Protein AF-A0A9E2Q3I2-F1 (afdb_monomer)

Radius of gyration: 10.75 Å; Cα contacts (8 Å, |Δi|>4): 41; chains: 1; bounding box: 26×21×24 Å

Structure (mmCIF, N/CA/C/O backbone):
data_AF-A0A9E2Q3I2-F1
#
_entry.id   AF-A0A9E2Q3I2-F1
#
loop_
_atom_site.group_PDB
_atom_site.id
_atom_site.type_symbol
_atom_site.label_atom_id
_atom_site.label_alt_id
_atom_site.label_comp_id
_atom_site.label_asym_id
_atom_site.label_entity_id
_atom_site.label_seq_id
_atom_site.pdbx_PDB_ins_code
_atom_site.Cartn_x
_atom_site.Cartn_y
_atom_site.Cartn_z
_atom_site.occupancy
_atom_site.B_iso_or_equiv
_atom_site.auth_seq_id
_atom_site.auth_comp_id
_atom_site.auth_asym_id
_atom_site.auth_atom_id
_atom_site.pdbx_PDB_model_num
ATOM 1 N N . MET A 1 1 ? -9.607 -16.113 3.038 1.00 61.19 1 MET A N 1
ATOM 2 C CA . MET A 1 1 ? -8.824 -14.925 3.425 1.00 61.19 1 MET A CA 1
ATOM 3 C C . MET A 1 1 ? -9.354 -13.829 2.535 1.00 61.19 1 MET A C 1
ATOM 5 O O . MET A 1 1 ? -9.049 -13.860 1.351 1.00 61.19 1 MET A O 1
ATOM 9 N N . ASP A 1 2 ? -10.233 -12.986 3.068 1.00 90.06 2 ASP A N 1
ATOM 10 C CA . ASP A 1 2 ? -10.929 -11.968 2.282 1.00 90.06 2 ASP A CA 1
ATOM 11 C C . ASP A 1 2 ? -10.245 -10.627 2.530 1.00 90.06 2 ASP A C 1
ATOM 13 O O . ASP A 1 2 ? -10.173 -10.169 3.671 1.00 90.06 2 ASP A O 1
ATOM 17 N N . TYR A 1 3 ? -9.699 -10.039 1.467 1.00 96.62 3 TYR A N 1
ATOM 18 C 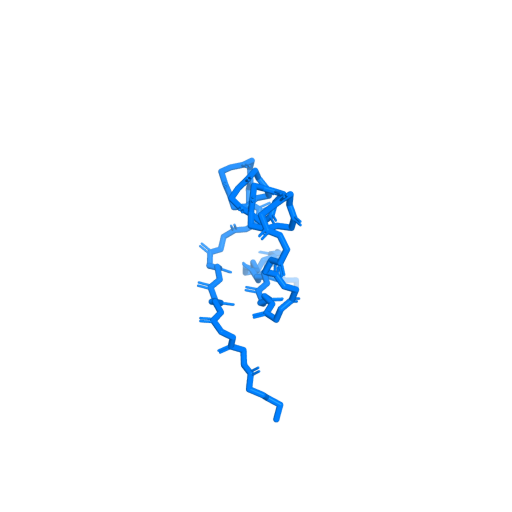CA . TYR A 1 3 ? -9.125 -8.698 1.497 1.00 96.62 3 TYR A CA 1
ATOM 19 C C . TYR A 1 3 ? -10.220 -7.681 1.184 1.00 96.62 3 TYR A C 1
ATOM 21 O O . TYR A 1 3 ? -10.956 -7.852 0.212 1.00 96.62 3 TYR A O 1
ATOM 29 N N . GLU A 1 4 ? -10.317 -6.624 1.987 1.00 96.44 4 GLU A N 1
ATOM 30 C CA . GLU A 1 4 ? -11.226 -5.504 1.719 1.00 96.44 4 GLU A CA 1
ATOM 31 C C . GLU A 1 4 ? -10.665 -4.610 0.606 1.00 96.44 4 GLU A C 1
ATOM 33 O O . GLU A 1 4 ? -11.410 -4.116 -0.240 1.00 96.44 4 GLU A O 1
ATOM 38 N N . VAL A 1 5 ? -9.335 -4.456 0.564 1.00 98.06 5 VAL A N 1
ATOM 39 C CA . VAL A 1 5 ? -8.638 -3.670 -0.458 1.00 98.06 5 VAL A CA 1
ATOM 40 C C . VAL A 1 5 ? -7.455 -4.448 -1.029 1.00 98.06 5 VAL A C 1
ATOM 42 O O . VAL A 1 5 ? -6.667 -5.048 -0.298 1.00 98.06 5 VAL A O 1
ATOM 45 N N . ILE A 1 6 ? -7.300 -4.398 -2.353 1.00 98.19 6 ILE A N 1
ATOM 46 C CA . ILE A 1 6 ? -6.129 -4.922 -3.062 1.00 98.19 6 ILE A CA 1
ATOM 47 C C . ILE A 1 6 ? -5.448 -3.766 -3.795 1.00 98.19 6 ILE A C 1
ATOM 49 O O . ILE A 1 6 ? -6.069 -3.081 -4.608 1.00 98.19 6 ILE A O 1
ATOM 53 N N . ILE A 1 7 ? -4.161 -3.574 -3.519 1.00 98.50 7 ILE A N 1
ATOM 54 C CA . ILE A 1 7 ? -3.300 -2.568 -4.136 1.00 98.50 7 ILE A CA 1
ATOM 55 C C . ILE A 1 7 ? -2.273 -3.290 -5.011 1.00 98.50 7 ILE A C 1
ATOM 57 O O . ILE A 1 7 ? -1.495 -4.115 -4.528 1.00 98.50 7 ILE A O 1
ATOM 61 N N . VAL A 1 8 ? -2.263 -2.954 -6.302 1.00 98.12 8 VAL A N 1
ATOM 62 C CA . VAL A 1 8 ? -1.309 -3.486 -7.283 1.00 98.12 8 VAL A CA 1
ATOM 63 C C . VAL A 1 8 ? -0.279 -2.410 -7.614 1.00 98.12 8 VAL A C 1
ATOM 65 O O . VAL A 1 8 ? -0.624 -1.359 -8.153 1.00 98.12 8 VAL A O 1
ATOM 68 N N . GLY A 1 9 ? 0.979 -2.693 -7.289 1.00 97.94 9 GLY A N 1
ATOM 69 C CA . GLY A 1 9 ? 2.123 -1.796 -7.415 1.00 97.94 9 GLY A CA 1
ATOM 70 C C . GLY A 1 9 ? 2.615 -1.323 -6.046 1.00 97.94 9 GLY A C 1
ATOM 71 O O . GLY A 1 9 ? 1.976 -0.477 -5.423 1.00 97.94 9 GLY A O 1
ATOM 72 N N . ALA A 1 10 ? 3.776 -1.804 -5.594 1.00 97.56 10 ALA A N 1
ATOM 73 C CA . ALA A 1 10 ? 4.382 -1.436 -4.302 1.00 97.56 10 ALA A CA 1
ATOM 74 C C . ALA A 1 10 ? 5.457 -0.344 -4.434 1.00 97.56 10 ALA A C 1
ATOM 76 O O . ALA A 1 10 ? 6.410 -0.279 -3.658 1.00 97.56 10 ALA A O 1
ATOM 77 N N . GLY A 1 11 ? 5.298 0.537 -5.423 1.00 97.38 11 GLY A N 1
ATOM 78 C CA . GLY A 1 11 ? 6.023 1.803 -5.476 1.00 97.38 11 GLY A CA 1
ATOM 79 C C . GLY A 1 11 ? 5.537 2.792 -4.403 1.00 97.38 11 GLY A C 1
ATOM 80 O O . GLY A 1 11 ? 4.645 2.473 -3.613 1.00 97.38 11 GLY A O 1
ATOM 81 N N . PRO A 1 12 ? 6.057 4.034 -4.398 1.00 98.38 12 PRO A N 1
ATOM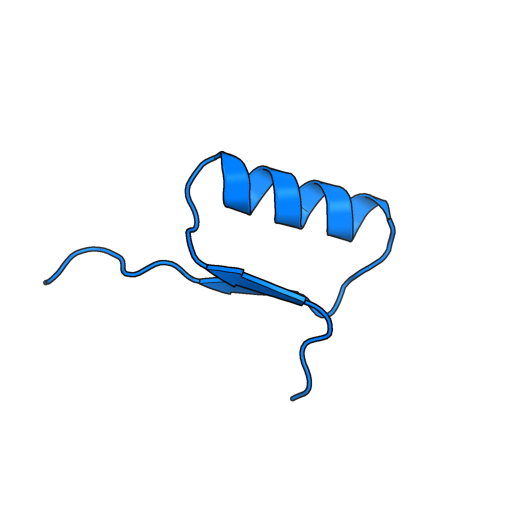 82 C CA . PRO A 1 12 ? 5.682 5.034 -3.400 1.00 98.38 12 PRO A CA 1
ATOM 83 C C . PRO A 1 12 ? 4.166 5.232 -3.294 1.00 98.38 12 PRO A C 1
ATOM 85 O O . PRO A 1 12 ? 3.624 5.213 -2.197 1.00 98.38 12 PRO A O 1
ATOM 88 N N . ALA A 1 13 ? 3.464 5.334 -4.427 1.00 98.25 13 ALA A N 1
ATOM 89 C CA . ALA A 1 13 ? 2.016 5.529 -4.440 1.00 98.25 13 ALA A CA 1
ATOM 90 C C . ALA A 1 13 ? 1.250 4.398 -3.729 1.00 98.25 13 ALA A C 1
ATOM 92 O O . ALA A 1 13 ? 0.370 4.681 -2.922 1.00 98.25 13 ALA A O 1
ATOM 93 N N . GLY A 1 14 ? 1.604 3.132 -3.980 1.00 98.44 14 GLY A N 1
ATOM 94 C CA . GLY A 1 14 ? 0.937 1.992 -3.348 1.00 98.44 14 GLY A CA 1
ATOM 95 C C . GLY A 1 14 ? 1.239 1.876 -1.857 1.00 98.44 14 GLY A C 1
ATOM 96 O O . GLY A 1 14 ? 0.342 1.585 -1.070 1.00 98.44 14 GLY A O 1
ATOM 97 N N . ILE A 1 15 ? 2.475 2.183 -1.453 1.00 98.31 15 ILE A N 1
ATOM 98 C CA . ILE A 1 15 ? 2.867 2.207 -0.037 1.00 98.31 15 ILE A CA 1
ATOM 99 C C . ILE A 1 15 ? 2.115 3.310 0.712 1.00 98.31 15 ILE A C 1
ATOM 101 O O . ILE A 1 15 ? 1.567 3.054 1.780 1.00 98.31 15 ILE A O 1
ATOM 105 N N . PHE A 1 16 ? 2.049 4.523 0.156 1.00 98.44 16 PHE A N 1
ATOM 106 C CA . PHE A 1 16 ? 1.310 5.619 0.786 1.00 98.44 16 PHE A CA 1
ATOM 107 C C . PHE A 1 16 ? -0.197 5.349 0.819 1.00 98.44 16 PHE A C 1
ATOM 109 O O . PHE A 1 16 ? -0.829 5.651 1.825 1.00 98.44 16 PHE A O 1
ATOM 116 N N . ALA A 1 17 ? -0.763 4.716 -0.212 1.00 98.31 17 ALA A N 1
ATOM 117 C CA . ALA A 1 17 ? -2.155 4.277 -0.185 1.00 98.31 17 ALA A CA 1
ATOM 118 C C . ALA A 1 17 ? -2.411 3.259 0.941 1.00 98.31 17 ALA A C 1
ATOM 120 O O . ALA A 1 17 ? -3.360 3.424 1.704 1.00 98.31 17 ALA A O 1
ATOM 121 N N . ALA A 1 18 ? -1.543 2.252 1.094 1.00 98.25 18 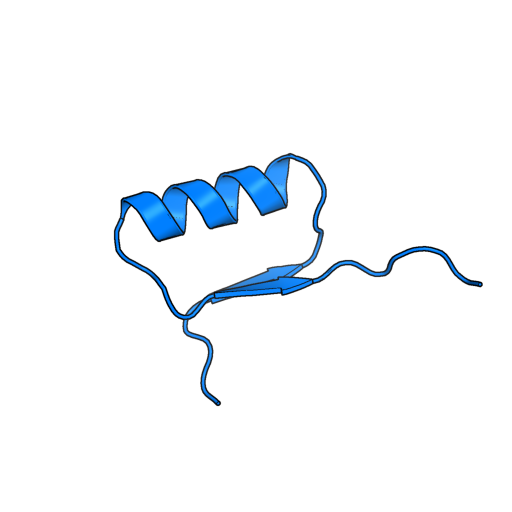ALA A N 1
ATOM 122 C CA . ALA A 1 18 ? -1.635 1.278 2.183 1.00 98.25 18 ALA A CA 1
ATOM 123 C C . ALA A 1 18 ? -1.505 1.940 3.566 1.00 98.25 18 ALA A C 1
ATOM 125 O O . ALA A 1 18 ? -2.270 1.620 4.472 1.00 98.25 18 ALA A O 1
ATOM 126 N N . LEU A 1 19 ? -0.578 2.892 3.718 1.00 97.94 19 LEU A N 1
ATOM 127 C CA . LEU A 1 19 ? -0.399 3.654 4.955 1.00 97.94 19 LEU A CA 1
ATOM 128 C C . LEU A 1 19 ? -1.650 4.469 5.303 1.00 97.94 19 LEU A C 1
ATOM 130 O O . LEU A 1 19 ? -2.126 4.390 6.431 1.00 97.94 19 LEU A O 1
ATOM 134 N N . SER A 1 20 ? -2.219 5.199 4.341 1.00 98.38 20 SER A N 1
ATOM 135 C CA . SER A 1 20 ? -3.445 5.974 4.563 1.00 98.38 20 SER A CA 1
ATOM 136 C C . SER A 1 20 ? -4.637 5.089 4.933 1.00 98.38 20 SER A C 1
ATOM 138 O O . SER A 1 20 ? -5.441 5.473 5.776 1.00 98.38 20 SER A O 1
ATOM 140 N N . LEU A 1 21 ? -4.753 3.893 4.344 1.00 98.31 21 LEU A N 1
ATOM 141 C CA . LEU A 1 21 ? -5.781 2.920 4.732 1.00 98.31 21 LEU A CA 1
ATOM 142 C C . LEU A 1 21 ? -5.575 2.429 6.171 1.00 98.31 21 LEU A C 1
ATOM 144 O O . LEU A 1 21 ? -6.533 2.392 6.943 1.00 98.31 21 LEU A O 1
ATOM 148 N N . ALA A 1 22 ? -4.332 2.136 6.558 1.00 96.81 22 ALA A N 1
ATOM 149 C CA . ALA A 1 22 ? -4.005 1.731 7.922 1.00 96.81 22 ALA A CA 1
ATOM 150 C C . ALA A 1 22 ? -4.314 2.839 8.950 1.00 96.81 22 ALA A C 1
ATOM 152 O O . ALA A 1 22 ? -4.885 2.554 10.000 1.00 96.81 22 ALA A O 1
ATOM 153 N N . GLU A 1 23 ? -4.019 4.107 8.642 1.00 98.25 23 GLU A N 1
ATOM 154 C CA . GLU A 1 23 ? -4.366 5.263 9.493 1.00 98.25 23 GLU A CA 1
ATOM 155 C C . GLU A 1 23 ? -5.883 5.445 9.673 1.00 98.25 23 GLU A C 1
ATOM 157 O O . GLU A 1 23 ? -6.331 5.955 10.701 1.00 98.25 23 GLU A O 1
ATOM 162 N N . LEU A 1 24 ? -6.680 4.999 8.698 1.00 98.06 24 LEU A N 1
ATOM 163 C CA . LEU A 1 24 ? -8.144 4.987 8.753 1.00 98.06 24 LEU A CA 1
ATOM 164 C C . LEU A 1 24 ? -8.722 3.729 9.431 1.00 98.06 24 LEU A C 1
ATOM 166 O O . LEU A 1 24 ? -9.942 3.619 9.554 1.00 98.06 24 LEU A O 1
ATOM 170 N N . GLY A 1 25 ? -7.876 2.797 9.885 1.00 97.81 25 GLY A N 1
ATOM 171 C CA . GLY A 1 25 ? -8.290 1.551 10.540 1.00 97.81 25 GLY A CA 1
ATOM 172 C C . GLY A 1 25 ? -8.684 0.422 9.581 1.00 97.81 25 GLY A C 1
ATOM 173 O O . GLY A 1 25 ? -9.319 -0.544 10.001 1.00 97.81 25 GLY A O 1
ATOM 174 N N . ILE A 1 26 ? -8.328 0.528 8.299 1.00 97.62 26 ILE A N 1
ATOM 175 C CA . ILE A 1 26 ? -8.576 -0.5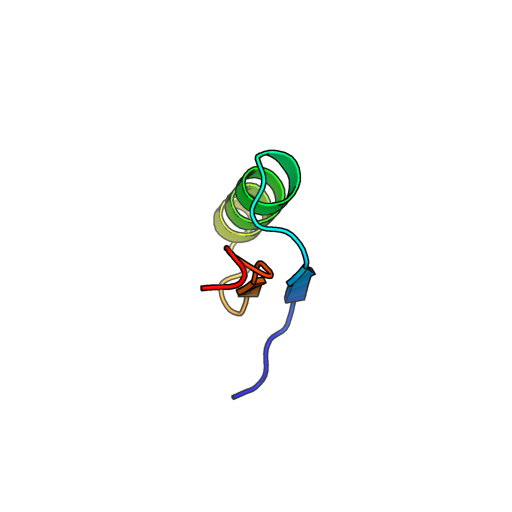13 7.297 1.00 97.62 26 ILE A CA 1
ATOM 176 C C . ILE A 1 26 ? -7.371 -1.458 7.279 1.00 97.62 26 ILE A C 1
ATOM 178 O O . ILE A 1 26 ? -6.329 -1.156 6.698 1.00 97.62 26 ILE A O 1
ATOM 182 N N . GLU A 1 27 ? -7.510 -2.607 7.941 1.00 93.25 27 GLU A N 1
ATOM 183 C CA . GLU A 1 27 ? -6.403 -3.550 8.161 1.00 93.25 27 GLU A CA 1
ATOM 184 C C . GLU A 1 27 ? -6.352 -4.695 7.135 1.00 93.25 27 GLU A C 1
ATOM 186 O O . GLU A 1 27 ? -5.286 -5.255 6.880 1.00 93.25 27 GLU A O 1
ATOM 191 N N . SER A 1 28 ? -7.486 -5.047 6.513 1.00 97.00 28 SER A N 1
ATOM 192 C CA . SER A 1 28 ? -7.557 -6.151 5.544 1.00 97.00 28 SER A CA 1
ATOM 193 C C . SER A 1 28 ? -7.124 -5.707 4.141 1.00 97.00 28 SER A C 1
ATOM 195 O O . SER A 1 28 ? -7.934 -5.606 3.214 1.00 97.00 28 SER A O 1
ATOM 197 N N . VAL A 1 29 ? -5.831 -5.411 3.991 1.00 97.62 29 VAL A N 1
ATOM 198 C CA . VAL A 1 29 ? -5.232 -4.886 2.756 1.00 97.62 29 VAL A CA 1
ATOM 199 C C . VAL A 1 29 ? -4.175 -5.846 2.211 1.00 97.62 29 VAL A C 1
ATOM 201 O O . VAL A 1 29 ? -3.272 -6.269 2.933 1.00 97.62 29 VAL A O 1
ATOM 204 N N . LEU A 1 30 ? -4.247 -6.151 0.914 1.00 97.94 30 LEU A N 1
ATOM 205 C CA . LEU A 1 30 ? -3.172 -6.819 0.178 1.00 97.94 30 LEU A CA 1
ATOM 206 C C . LEU A 1 30 ? -2.418 -5.799 -0.680 1.00 97.94 30 LEU A C 1
ATOM 208 O O . LEU A 1 30 ? -2.995 -5.230 -1.602 1.00 97.94 30 LEU A O 1
ATOM 212 N N . LEU A 1 31 ? -1.123 -5.613 -0.421 1.00 98.12 31 LEU A N 1
ATOM 213 C CA . LEU A 1 31 ? -0.207 -4.868 -1.289 1.00 98.12 31 LEU A CA 1
ATOM 214 C C . LEU A 1 31 ? 0.709 -5.854 -2.019 1.00 98.12 31 LEU A C 1
ATOM 216 O O . LEU A 1 31 ? 1.407 -6.635 -1.372 1.00 98.12 31 LEU A O 1
ATOM 220 N N . LEU A 1 32 ? 0.724 -5.807 -3.350 1.00 97.38 32 LEU A N 1
ATOM 221 C CA . LEU A 1 32 ? 1.566 -6.674 -4.177 1.00 97.38 32 LEU A CA 1
ATOM 222 C C . LEU A 1 32 ? 2.301 -5.903 -5.278 1.00 97.38 32 LEU A C 1
ATOM 224 O O . LEU A 1 32 ? 1.855 -4.854 -5.733 1.00 97.38 32 LEU A O 1
ATOM 228 N N . GLU A 1 33 ? 3.425 -6.455 -5.723 1.00 97.75 33 GLU A N 1
ATOM 229 C CA . GLU A 1 33 ? 4.295 -5.918 -6.771 1.00 97.75 33 GLU A CA 1
ATOM 230 C C . GLU A 1 33 ? 4.856 -7.077 -7.594 1.00 97.75 33 GLU A C 1
ATOM 232 O O . GLU A 1 33 ? 5.068 -8.166 -7.057 1.00 97.75 33 GLU A O 1
ATOM 237 N N . GLN A 1 34 ? 5.106 -6.847 -8.882 1.00 95.62 34 GLN A N 1
ATOM 238 C CA . GLN A 1 34 ? 5.656 -7.851 -9.791 1.00 95.62 34 GLN A CA 1
ATOM 239 C C . GLN A 1 34 ? 7.048 -8.322 -9.341 1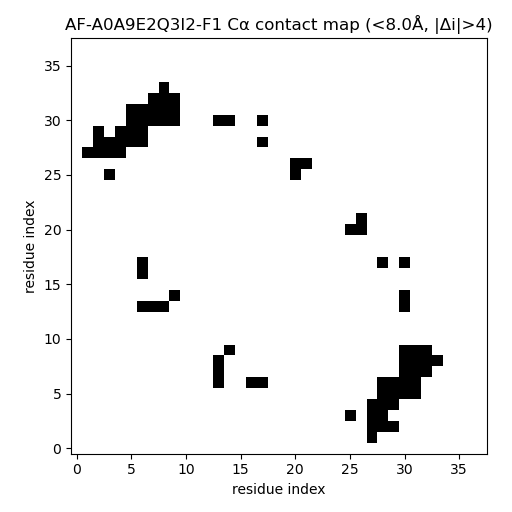.00 95.62 34 GLN A C 1
ATOM 241 O O . GLN A 1 34 ? 7.403 -9.484 -9.523 1.00 95.62 34 GLN A O 1
ATOM 246 N N . GLY A 1 35 ? 7.830 -7.431 -8.730 1.00 91.88 35 GLY A N 1
ATOM 247 C CA . GLY A 1 35 ? 9.214 -7.708 -8.369 1.00 91.88 35 GLY A CA 1
ATOM 248 C C . GLY A 1 35 ? 10.107 -7.801 -9.607 1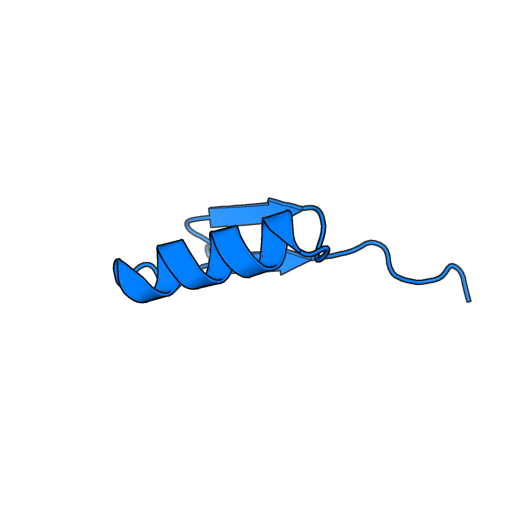.00 91.88 35 GLY A C 1
ATOM 249 O O . GLY A 1 35 ? 9.747 -7.365 -10.699 1.00 91.88 35 GLY A O 1
ATOM 250 N N . LYS A 1 36 ? 11.321 -8.325 -9.430 1.00 92.19 36 LYS A N 1
ATOM 251 C CA . LYS A 1 36 ? 1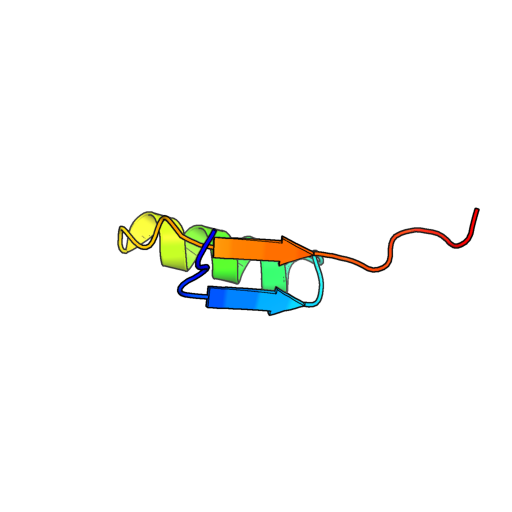2.228 -8.577 -10.555 1.00 92.19 36 LYS A CA 1
ATOM 252 C C . LYS A 1 36 ? 11.888 -9.922 -11.183 1.00 92.19 36 LYS A C 1
ATOM 254 O O . LYS A 1 36 ? 11.637 -10.876 -10.455 1.00 92.19 36 LYS A O 1
ATOM 259 N N . ASP A 1 37 ? 11.953 -9.983 -12.507 1.00 88.75 37 ASP A N 1
ATOM 260 C CA . ASP A 1 37 ? 12.017 -11.250 -13.232 1.00 88.75 37 ASP A CA 1
ATOM 261 C C . ASP A 1 37 ? 13.417 -11.839 -12.981 1.00 88.75 37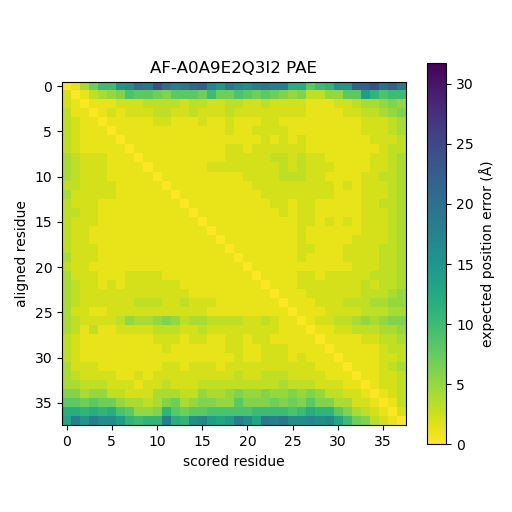 ASP A C 1
ATOM 263 O O . ASP A 1 37 ? 14.415 -11.274 -13.440 1.00 88.75 37 ASP A O 1
ATOM 267 N N . LEU A 1 38 ? 13.495 -12.842 -12.100 1.00 75.50 38 LEU A N 1
ATOM 268 C CA . LEU A 1 38 ? 14.734 -13.463 -11.609 1.00 75.50 38 LEU A CA 1
ATOM 269 C C . LEU A 1 38 ? 15.039 -14.761 -12.353 1.00 75.50 38 LEU A C 1
ATOM 271 O O . LEU A 1 38 ? 14.105 -15.577 -12.508 1.00 75.50 38 LEU A O 1
#

Nearest PDB structures (foldseek):
  8p53-assembly1_E  TM=6.522E-01  e=5.490E+00  Pseudomonas aeruginosa PAO1
  4jls-assembly2_H  TM=5.125E-01  e=2.945E+00  Escherichia coli str. K-12 substr. MDS42
  4ib2-assembly2_B  TM=3.980E-01  e=3.382E+00  Mediterraneibacter gnavus ATCC 29149

Secondary structure (DSSP, 8-state):
---SEEEE--SHHHHHHHHHHHHTT---EEEE------

pLDDT: mean 95.38, std 6.99, range [61.19, 98.5]

Mean predicted aligned error: 2.83 Å

Foldseek 3Di:
DDAPEEAEAPPPVSVVVVVVCVVVVRDRYHYDYPPDPD

Solvent-accessible surface area (backbone atoms only — not comparable to full-atom values): 2476 Å² total; per-residue (Å²): 139,82,62,81,40,79,41,84,41,68,50,72,69,38,49,52,51,52,49,55,37,46,77,72,69,51,76,48,62,46,79,43,60,88,75,76,94,1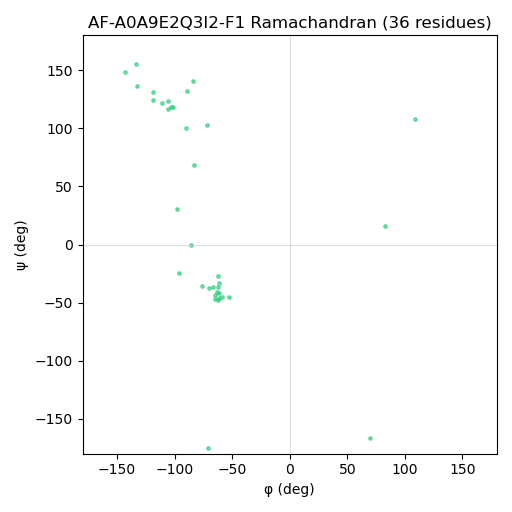24

Sequence (38 aa):
MDYEVIIVGAGPAGIFAALSLAELGIESVLLLEQGKDL